Protein AF-L1JFJ1-F1 (afdb_monomer_lite)

pLDDT: mean 86.18, std 10.14, range [45.94, 97.0]

Foldseek 3Di:
DFDPDQDDDPPDPDPLSVCVRPPLLNQLLVLLCPPPDDPVLSVQLSVVCCVCPVDLVSVQPDDLVVVCVSSVVRPPSVQSVQQNNQSSVQVVPDPDRAADQDPVRDRGSDDDD

InterPro domains:
  IPR011257 DNA glycosylase [SSF48150] (13-92)
  IPR045138 Methyl-CpG binding protein MeCP2/MBD4 [PTHR15074] (6-85)

Sequence (113 aa):
SRISVVPAASGSEMLQERYCHDTWRLLVACILMSRVSSAQVKDKCINGFFDLFPTPSAFKVSDDEQVFEMIKPLGLFDSRIKGLRDVTNRFLSMSEFVIGLEKDYKPAGVGQF

Organism: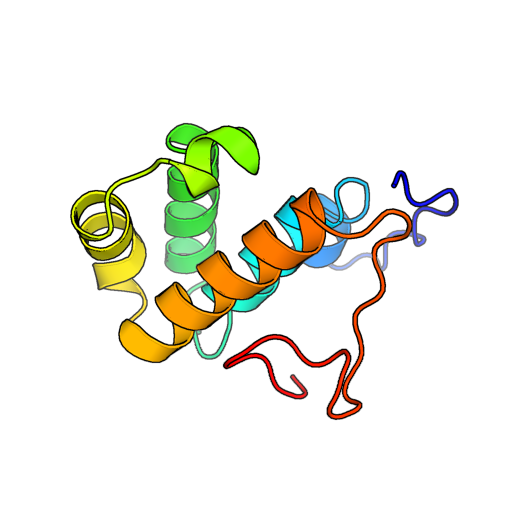 Guillardia theta (strain CCMP2712) (NCBI:txid905079)

Radius of gyration: 13.7 Å; chains: 1; bounding box: 30×28×34 Å

Secondary structure (DSSP, 8-state):
---S-PPPP-SS--HHHHHTT-HHHHHHHHHHHTT---HHHHHHHHHHHHHH-SSHHHHHTS-HHHHHHHHGGG--HHHHHHHHHHHHHHHHH-SS----SSTTTPPTT----

Structure (mmCIF, N/CA/C/O backbone):
data_AF-L1JFJ1-F1
#
_entry.id   AF-L1JFJ1-F1
#
loop_
_atom_site.group_PDB
_atom_site.id
_atom_site.type_symbol
_atom_site.label_atom_id
_atom_site.label_alt_id
_atom_site.label_comp_id
_atom_site.label_asym_id
_atom_site.label_entity_id
_atom_site.label_seq_id
_atom_site.pdbx_PDB_ins_code
_atom_site.Cartn_x
_atom_site.Cartn_y
_atom_site.Cartn_z
_atom_site.occupancy
_atom_site.B_iso_or_equiv
_atom_site.auth_seq_id
_atom_site.auth_comp_id
_atom_site.auth_asym_id
_atom_site.auth_atom_id
_atom_site.pdbx_PDB_model_num
ATOM 1 N N . SER A 1 1 ? 13.136 -10.754 -4.006 1.00 45.94 1 SER A N 1
ATOM 2 C CA . SER A 1 1 ? 14.115 -11.398 -3.111 1.00 45.94 1 SER A CA 1
ATOM 3 C C . SER A 1 1 ? 13.389 -12.140 -2.006 1.00 45.94 1 SER A C 1
ATOM 5 O O . SER A 1 1 ? 12.482 -11.566 -1.420 1.00 45.94 1 SER A O 1
ATOM 7 N N . ARG A 1 2 ? 13.692 -13.427 -1.793 1.00 46.47 2 ARG A N 1
ATOM 8 C CA . ARG A 1 2 ? 13.082 -14.254 -0.737 1.00 46.47 2 ARG A CA 1
ATOM 9 C C . ARG A 1 2 ? 13.951 -14.126 0.512 1.00 46.47 2 ARG A C 1
ATOM 11 O O . ARG A 1 2 ? 15.153 -14.347 0.412 1.00 46.47 2 ARG A O 1
ATOM 18 N N . ILE A 1 3 ? 13.375 -13.742 1.647 1.00 57.38 3 ILE A N 1
ATOM 19 C CA . ILE A 1 3 ? 14.099 -13.733 2.922 1.00 57.38 3 ILE A CA 1
ATOM 20 C C . ILE A 1 3 ? 14.407 -15.192 3.292 1.00 57.38 3 ILE A C 1
ATOM 22 O O . ILE A 1 3 ? 13.497 -16.011 3.391 1.00 57.38 3 ILE A O 1
ATOM 26 N N . SER A 1 4 ? 15.688 -15.525 3.461 1.00 55.03 4 SER A N 1
ATOM 27 C CA . SER A 1 4 ? 16.153 -16.891 3.755 1.00 55.03 4 SER A CA 1
ATOM 28 C C . SER A 1 4 ? 15.930 -17.312 5.212 1.00 55.03 4 SER A C 1
ATOM 30 O O . SER A 1 4 ? 16.056 -18.490 5.534 1.00 55.03 4 SER A O 1
ATOM 32 N N . VAL A 1 5 ? 15.618 -16.359 6.098 1.00 66.50 5 VAL A N 1
ATOM 33 C CA . VAL A 1 5 ? 15.464 -16.574 7.541 1.00 66.50 5 VAL A CA 1
ATOM 34 C C . VAL A 1 5 ? 14.123 -16.017 8.002 1.00 66.50 5 VAL A C 1
ATOM 36 O O . VAL A 1 5 ? 13.907 -14.809 8.039 1.00 66.50 5 VAL A O 1
ATOM 39 N N . VAL A 1 6 ? 13.220 -16.922 8.351 1.00 67.31 6 VAL A N 1
ATOM 40 C CA . VAL A 1 6 ? 11.927 -16.597 8.952 1.00 67.31 6 VAL A CA 1
ATOM 41 C C . VAL A 1 6 ? 12.167 -16.321 10.439 1.00 67.31 6 VAL A C 1
ATOM 43 O O . VAL A 1 6 ? 12.784 -17.163 11.096 1.00 67.31 6 VAL A O 1
ATOM 46 N N . PRO A 1 7 ? 11.730 -15.175 10.987 1.00 72.56 7 PRO A N 1
ATOM 47 C CA . PRO A 1 7 ? 11.825 -14.925 12.421 1.00 72.56 7 PRO A CA 1
ATOM 48 C C . PRO A 1 7 ? 11.050 -15.982 13.220 1.00 72.56 7 PRO A C 1
ATOM 50 O O . PRO A 1 7 ? 9.997 -16.443 12.782 1.00 72.56 7 PRO A O 1
ATOM 53 N N . ALA A 1 8 ? 11.550 -16.361 14.399 1.00 78.56 8 ALA A N 1
ATOM 54 C CA . ALA A 1 8 ? 10.785 -17.210 15.310 1.00 78.56 8 ALA A CA 1
ATOM 55 C C . ALA A 1 8 ? 9.512 -16.476 15.763 1.00 78.56 8 ALA A C 1
ATOM 57 O O . ALA A 1 8 ? 9.571 -15.281 16.055 1.00 78.56 8 ALA A O 1
ATOM 58 N N . ALA A 1 9 ? 8.384 -17.188 15.833 1.00 76.88 9 ALA A N 1
ATOM 59 C CA . ALA A 1 9 ? 7.126 -16.614 16.300 1.00 76.88 9 ALA A CA 1
ATOM 60 C C . ALA A 1 9 ? 7.285 -16.085 17.732 1.00 76.88 9 ALA A C 1
ATOM 62 O O . ALA A 1 9 ? 7.742 -16.808 18.620 1.00 76.88 9 ALA A O 1
ATOM 63 N N . SER A 1 10 ? 6.895 -14.834 17.966 1.00 77.81 10 SER A N 1
ATOM 64 C CA . SER A 1 10 ? 7.050 -14.176 19.270 1.00 77.81 10 SER A CA 1
ATOM 65 C C . SER A 1 10 ? 5.994 -14.595 20.299 1.00 77.81 10 SER A C 1
ATOM 67 O O . SER A 1 10 ? 6.027 -14.138 21.440 1.00 77.81 10 SER A O 1
ATOM 69 N N . GLY A 1 11 ? 5.023 -15.428 19.905 1.00 76.19 11 GLY A N 1
ATOM 70 C CA . GLY A 1 11 ? 3.842 -15.751 20.713 1.00 76.19 11 GLY A CA 1
ATOM 71 C C . GLY A 1 11 ? 2.781 -14.643 20.721 1.00 76.19 11 GLY A C 1
ATOM 72 O O . GLY A 1 11 ? 1.729 -14.811 21.333 1.00 76.19 11 GLY A O 1
ATOM 73 N N . SER A 1 12 ? 3.034 -13.533 20.025 1.00 68.56 12 SER A N 1
ATOM 74 C CA . SER A 1 12 ? 2.068 -12.468 19.758 1.00 68.56 12 SER A CA 1
ATOM 75 C C . SER A 1 12 ? 1.544 -12.618 18.326 1.00 68.56 12 SER A C 1
ATOM 77 O O . SER A 1 12 ? 2.327 -12.894 17.424 1.00 68.56 12 SER A O 1
ATOM 79 N N . GLU A 1 13 ? 0.248 -12.408 18.066 1.00 73.50 13 GLU A N 1
ATOM 80 C CA . GLU A 1 13 ? -0.324 -12.448 16.702 1.00 73.50 13 GLU A CA 1
ATOM 81 C C . GLU A 1 13 ? 0.045 -11.191 15.885 1.00 73.50 13 GLU A C 1
ATOM 83 O O . GLU A 1 13 ? -0.806 -10.436 15.406 1.00 73.50 13 GLU A O 1
ATOM 88 N N . MET A 1 14 ? 1.344 -10.914 15.754 1.00 80.81 14 MET A N 1
ATOM 89 C CA . MET A 1 14 ? 1.839 -9.742 15.047 1.00 80.81 14 MET A CA 1
ATOM 90 C C . MET A 1 14 ? 1.634 -9.896 13.542 1.00 80.81 14 MET A C 1
ATOM 92 O O . MET A 1 14 ? 2.067 -10.858 12.911 1.00 80.81 14 MET A O 1
ATOM 96 N N . LEU A 1 15 ? 1.044 -8.873 12.928 1.00 79.25 15 LEU A N 1
ATOM 97 C CA . LEU A 1 15 ? 0.810 -8.832 11.485 1.00 79.25 15 LEU A CA 1
ATOM 98 C C . LEU A 1 15 ? 2.104 -8.950 10.663 1.00 79.25 15 LEU A C 1
ATOM 100 O O . LEU A 1 15 ? 2.094 -9.445 9.541 1.00 79.25 15 LEU A O 1
ATOM 104 N N . GLN A 1 16 ? 3.227 -8.519 11.239 1.00 81.12 16 GLN A N 1
ATOM 105 C CA . GLN A 1 16 ? 4.544 -8.634 10.623 1.00 81.12 16 GLN A CA 1
ATOM 106 C C . GLN A 1 16 ? 4.994 -10.095 10.490 1.00 81.12 16 GLN A C 1
ATOM 108 O O . GLN A 1 16 ? 5.576 -10.460 9.472 1.00 81.12 16 GLN A O 1
ATOM 113 N N . GLU A 1 17 ? 4.667 -10.948 11.464 1.00 84.62 17 GLU A N 1
ATOM 114 C CA . GLU A 1 17 ? 4.956 -12.384 11.393 1.00 84.62 17 GLU A CA 1
ATOM 115 C C . GLU A 1 17 ? 4.124 -13.054 10.297 1.00 84.62 17 GLU A C 1
ATOM 117 O O . GLU A 1 17 ? 4.640 -13.882 9.551 1.00 84.62 17 GLU A O 1
ATOM 122 N N . ARG A 1 18 ? 2.871 -12.618 10.103 1.00 85.06 18 ARG A N 1
ATOM 123 C CA . ARG A 1 18 ? 1.989 -13.126 9.036 1.00 85.06 18 ARG A CA 1
ATOM 124 C C . ARG A 1 18 ? 2.577 -12.932 7.633 1.00 85.06 18 ARG A C 1
ATOM 126 O O . ARG A 1 18 ? 2.379 -13.779 6.766 1.00 85.06 18 ARG A O 1
ATOM 133 N N . TYR A 1 19 ? 3.287 -11.828 7.402 1.00 86.44 19 TYR A N 1
ATOM 134 C CA . TYR A 1 19 ? 3.821 -11.469 6.083 1.00 86.44 19 TYR A CA 1
ATOM 135 C C . TYR A 1 19 ? 5.344 -11.581 5.975 1.00 86.44 19 TYR A C 1
ATOM 137 O O . TYR A 1 19 ? 5.905 -11.192 4.956 1.00 86.44 19 TYR A O 1
ATOM 145 N N . CYS A 1 20 ? 6.036 -12.134 6.974 1.00 83.62 20 CYS A N 1
ATOM 146 C CA . CYS A 1 20 ? 7.504 -12.161 7.003 1.00 83.62 20 CYS A CA 1
ATOM 147 C C . CYS A 1 20 ? 8.150 -12.886 5.802 1.00 83.62 20 CYS A C 1
ATOM 149 O O . CYS A 1 20 ? 9.288 -12.592 5.441 1.00 83.62 20 CYS A O 1
ATOM 151 N N . HIS A 1 21 ? 7.416 -13.788 5.144 1.00 85.25 21 HIS A N 1
ATOM 152 C CA . HIS A 1 21 ? 7.864 -14.512 3.950 1.00 85.25 21 HIS A CA 1
ATOM 153 C C . HIS A 1 21 ? 7.759 -13.701 2.647 1.00 85.25 21 HIS A C 1
ATOM 155 O O . HIS A 1 21 ? 8.352 -14.086 1.638 1.00 85.25 21 HIS A O 1
ATOM 161 N N . ASP A 1 22 ? 7.004 -12.601 2.650 1.00 89.56 22 ASP A N 1
ATOM 162 C CA . ASP A 1 22 ? 6.785 -11.736 1.494 1.00 89.56 22 ASP A CA 1
ATOM 163 C C . ASP A 1 22 ? 7.068 -10.284 1.886 1.00 89.56 22 ASP A C 1
ATOM 165 O O . ASP A 1 22 ? 6.235 -9.578 2.455 1.00 89.56 22 ASP A O 1
ATOM 169 N N . THR A 1 23 ? 8.278 -9.831 1.561 1.00 89.19 23 THR A N 1
ATOM 170 C CA . THR A 1 23 ? 8.758 -8.497 1.926 1.00 89.19 23 THR A CA 1
ATOM 171 C C . THR A 1 23 ? 7.871 -7.381 1.373 1.00 89.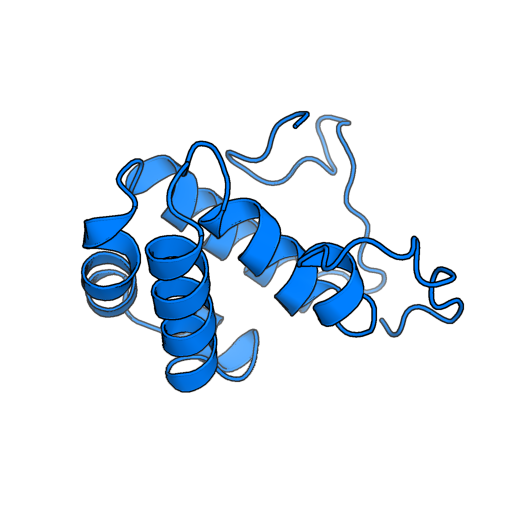19 23 THR A C 1
ATOM 173 O O . THR A 1 23 ? 7.691 -6.366 2.042 1.00 89.19 23 THR A O 1
ATOM 176 N N . TRP A 1 24 ? 7.290 -7.548 0.180 1.00 92.94 24 TRP A N 1
ATOM 177 C CA . TRP A 1 24 ? 6.407 -6.527 -0.381 1.00 92.94 24 TRP A CA 1
ATOM 178 C C . TRP A 1 24 ? 5.104 -6.449 0.416 1.00 92.94 24 TRP A C 1
ATOM 180 O O . TRP A 1 24 ? 4.725 -5.362 0.859 1.00 92.94 24 TRP A O 1
ATOM 190 N N . ARG A 1 25 ? 4.465 -7.596 0.685 1.00 93.94 25 ARG A N 1
ATOM 191 C CA . ARG A 1 25 ? 3.242 -7.645 1.504 1.00 93.94 25 ARG A CA 1
ATOM 192 C C . ARG A 1 25 ? 3.480 -7.128 2.919 1.00 93.94 25 ARG A C 1
ATOM 194 O O . ARG A 1 25 ? 2.648 -6.391 3.441 1.00 93.94 25 ARG A O 1
ATOM 201 N N . LEU A 1 26 ? 4.629 -7.445 3.515 1.00 91.94 26 LEU A N 1
ATOM 202 C CA . LEU A 1 26 ? 5.024 -6.951 4.833 1.00 91.94 26 LEU A CA 1
ATOM 203 C C . LEU A 1 26 ? 5.056 -5.419 4.878 1.00 91.94 26 LEU A C 1
ATOM 205 O O . LEU A 1 26 ? 4.459 -4.812 5.766 1.00 91.94 26 LEU A O 1
ATOM 209 N N . LEU A 1 27 ? 5.723 -4.781 3.913 1.00 92.12 27 LEU A N 1
ATOM 210 C CA . LEU A 1 27 ? 5.852 -3.323 3.882 1.00 92.12 27 LEU A CA 1
ATOM 211 C C . LEU A 1 27 ? 4.532 -2.624 3.566 1.00 92.12 27 LEU A C 1
ATOM 213 O O . LEU A 1 27 ? 4.214 -1.614 4.194 1.00 92.12 27 LEU A O 1
ATOM 217 N N . VAL A 1 28 ? 3.739 -3.181 2.649 1.00 94.12 28 VAL A N 1
ATOM 218 C CA . VAL A 1 28 ? 2.374 -2.712 2.382 1.00 94.12 28 VAL A CA 1
ATOM 219 C C . VAL A 1 28 ? 1.532 -2.764 3.659 1.00 94.12 28 VAL A C 1
ATOM 221 O O . VAL A 1 28 ? 0.901 -1.767 4.016 1.00 94.12 28 VAL A O 1
ATOM 224 N N . ALA A 1 29 ? 1.571 -3.881 4.392 1.00 92.88 29 ALA A N 1
ATOM 225 C CA . ALA A 1 29 ? 0.849 -4.029 5.651 1.00 92.88 29 ALA A CA 1
ATOM 226 C C . ALA A 1 29 ? 1.300 -2.985 6.687 1.00 92.88 29 ALA A C 1
ATOM 228 O O . ALA A 1 29 ? 0.447 -2.320 7.275 1.00 92.88 29 ALA A O 1
ATOM 229 N N . CYS A 1 30 ? 2.614 -2.766 6.845 1.00 90.94 30 CYS A N 1
ATOM 230 C CA . CYS A 1 30 ? 3.181 -1.7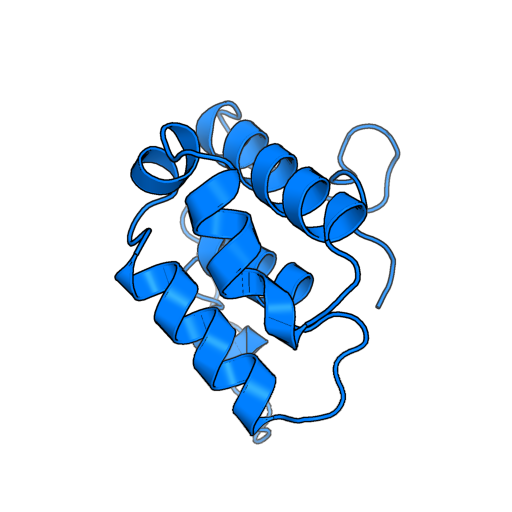27 7.714 1.00 90.94 30 CYS A CA 1
ATOM 231 C C . CYS A 1 30 ? 2.673 -0.316 7.357 1.00 90.94 30 CYS A C 1
ATOM 233 O O . CYS A 1 30 ? 2.281 0.450 8.242 1.00 90.94 30 CYS A O 1
ATOM 235 N N . ILE A 1 31 ? 2.626 0.030 6.066 1.00 92.50 31 ILE A N 1
ATOM 236 C CA . ILE A 1 31 ? 2.113 1.329 5.604 1.00 92.50 31 ILE A CA 1
ATOM 237 C C . ILE A 1 31 ? 0.627 1.483 5.946 1.00 92.50 31 ILE A C 1
ATOM 239 O O . ILE A 1 31 ? 0.226 2.522 6.481 1.00 92.50 31 ILE A O 1
ATOM 243 N N . LEU A 1 32 ? -0.191 0.462 5.675 1.00 92.25 32 LEU A N 1
ATOM 244 C CA . LEU A 1 32 ? -1.642 0.500 5.892 1.00 92.25 32 LEU A CA 1
ATOM 245 C C . LEU A 1 32 ? -2.024 0.515 7.380 1.00 92.25 32 LEU A C 1
ATOM 247 O O . LEU A 1 32 ? -3.008 1.152 7.752 1.00 92.25 32 LEU A O 1
ATOM 251 N N . MET A 1 33 ? -1.235 -0.113 8.255 1.00 88.25 33 MET A N 1
ATOM 252 C CA . MET A 1 33 ? -1.515 -0.133 9.697 1.00 88.25 33 MET A CA 1
ATOM 253 C C . MET A 1 33 ? -1.022 1.102 10.461 1.00 88.25 33 MET A C 1
ATOM 255 O O . MET A 1 33 ? -1.415 1.307 11.614 1.00 88.25 33 MET A O 1
ATOM 259 N N . SER A 1 34 ? -0.170 1.930 9.849 1.00 85.75 34 SER A N 1
ATOM 260 C CA . SER A 1 34 ? 0.409 3.098 10.517 1.00 85.75 34 SER A CA 1
ATOM 261 C C . SER A 1 34 ? -0.676 4.044 11.052 1.00 85.75 34 SER A C 1
ATOM 263 O O . SER A 1 34 ? -1.586 4.454 10.326 1.00 85.75 34 SER A O 1
ATOM 265 N N . ARG A 1 35 ? -0.586 4.376 12.349 1.00 85.94 35 ARG A N 1
ATOM 266 C CA . ARG A 1 35 ? -1.515 5.274 13.067 1.00 85.94 35 ARG A CA 1
ATOM 267 C C . ARG A 1 35 ? -2.993 4.836 13.024 1.00 85.94 35 ARG A C 1
ATOM 269 O O . ARG A 1 35 ? -3.874 5.681 13.136 1.00 85.94 35 ARG A O 1
ATOM 276 N N . VAL A 1 36 ? -3.267 3.530 12.913 1.00 87.19 36 VAL A N 1
ATOM 277 C CA . VAL A 1 36 ? -4.627 2.959 12.975 1.00 87.19 36 VAL A CA 1
ATOM 278 C C . VAL A 1 36 ? -4.790 2.077 14.218 1.00 87.19 36 VAL A C 1
ATOM 280 O O . VAL A 1 36 ? -4.104 1.063 14.383 1.00 87.19 36 VAL A O 1
ATOM 283 N N . SER A 1 37 ? -5.722 2.451 15.098 1.00 85.88 37 SER A N 1
ATOM 284 C CA . SER A 1 37 ? -5.986 1.741 16.359 1.00 85.88 37 SER A CA 1
ATOM 285 C C . SER A 1 37 ? -6.786 0.452 16.155 1.00 85.88 37 SER A C 1
ATOM 287 O O . SER A 1 37 ? -6.409 -0.592 16.683 1.00 85.88 37 SER A O 1
ATOM 289 N N . SER A 1 38 ? -7.851 0.494 15.350 1.00 91.06 38 SER A N 1
ATOM 290 C CA . SER A 1 38 ? -8.751 -0.650 15.157 1.00 91.06 38 SER A CA 1
ATOM 291 C C . SER A 1 38 ? -8.088 -1.796 14.389 1.00 91.06 38 SER A C 1
ATOM 293 O O . SER A 1 38 ? -7.737 -1.651 13.217 1.00 91.06 38 SER A O 1
ATOM 295 N N . ALA A 1 39 ? -7.947 -2.955 15.041 1.00 87.19 39 ALA A N 1
ATOM 296 C CA . ALA A 1 39 ? -7.447 -4.184 14.422 1.00 87.19 39 ALA A CA 1
ATOM 297 C C . ALA A 1 39 ? -8.332 -4.638 13.253 1.00 87.19 39 ALA A C 1
ATOM 299 O O . ALA A 1 39 ? -7.832 -4.874 12.159 1.00 87.19 39 ALA A O 1
ATOM 300 N N . GLN A 1 40 ? -9.651 -4.630 13.454 1.00 90.88 40 GLN A N 1
ATOM 301 C CA . GLN A 1 40 ? -10.621 -5.044 12.443 1.00 90.88 40 GLN A CA 1
ATOM 302 C C . GLN A 1 40 ? -10.533 -4.200 11.163 1.00 90.88 40 GLN A C 1
ATOM 304 O O . GLN A 1 40 ? -10.605 -4.736 10.059 1.00 90.88 40 GLN A O 1
ATOM 309 N N . VAL A 1 41 ? -10.370 -2.879 11.299 1.00 91.38 41 VAL A N 1
ATOM 310 C CA . VAL A 1 41 ? -10.245 -1.980 10.142 1.00 91.38 41 VAL A CA 1
ATOM 311 C C . VAL A 1 41 ? -8.935 -2.244 9.395 1.00 91.38 41 VAL A C 1
ATOM 313 O O . VAL A 1 41 ? -8.946 -2.308 8.167 1.00 91.38 41 VAL A O 1
ATOM 316 N N . LYS A 1 42 ? -7.828 -2.464 10.121 1.00 90.38 42 LYS A N 1
ATOM 317 C CA . LYS A 1 42 ? -6.533 -2.828 9.525 1.00 90.38 42 LYS A CA 1
ATOM 318 C C . LYS A 1 42 ? -6.630 -4.122 8.724 1.00 90.38 42 LYS A C 1
ATOM 320 O O . LYS A 1 42 ? -6.282 -4.116 7.548 1.00 90.38 42 LYS A O 1
ATOM 325 N N . ASP A 1 43 ? -7.137 -5.195 9.329 1.00 91.12 43 ASP A N 1
ATOM 326 C CA . ASP A 1 43 ? -7.253 -6.494 8.659 1.00 91.12 43 ASP A CA 1
ATOM 327 C C . ASP A 1 43 ? -8.153 -6.409 7.421 1.00 91.12 43 ASP A C 1
ATOM 329 O O . ASP A 1 43 ? -7.777 -6.896 6.357 1.00 91.12 43 ASP A O 1
ATOM 333 N N . LYS A 1 44 ? -9.305 -5.728 7.515 1.00 93.12 44 LYS A N 1
ATOM 334 C CA . LYS A 1 44 ? -10.220 -5.566 6.377 1.00 93.12 44 LYS A CA 1
ATOM 335 C C . LYS A 1 44 ? -9.564 -4.831 5.206 1.00 93.12 44 LYS A C 1
ATOM 337 O O . LYS A 1 44 ? -9.678 -5.287 4.072 1.00 93.12 44 LYS A O 1
ATOM 342 N N . CYS A 1 45 ? -8.888 -3.710 5.462 1.00 93.50 45 CYS A N 1
ATOM 343 C CA . CYS A 1 45 ? -8.231 -2.946 4.402 1.00 93.50 45 CYS A CA 1
ATOM 344 C C . CYS A 1 45 ? -7.022 -3.687 3.819 1.00 93.50 45 CYS A C 1
ATOM 346 O O . CYS A 1 45 ? -6.824 -3.653 2.611 1.00 93.50 45 CYS A O 1
ATOM 348 N N . ILE A 1 46 ? -6.233 -4.381 4.643 1.00 93.81 46 ILE A N 1
ATOM 349 C CA . ILE A 1 46 ? -5.056 -5.124 4.171 1.00 93.81 46 ILE A CA 1
ATOM 350 C C . ILE A 1 46 ? -5.472 -6.323 3.318 1.00 93.81 46 ILE A C 1
ATOM 352 O O . ILE A 1 46 ? -4.935 -6.503 2.228 1.00 93.81 46 ILE A O 1
ATOM 356 N N . ASN A 1 47 ? -6.457 -7.101 3.770 1.00 93.44 47 ASN A N 1
ATOM 357 C CA . ASN A 1 47 ? -6.980 -8.217 2.983 1.00 93.44 47 ASN A CA 1
ATOM 358 C C . ASN A 1 47 ? -7.603 -7.707 1.676 1.00 93.44 47 ASN A C 1
ATOM 360 O O . ASN A 1 47 ? -7.229 -8.177 0.608 1.00 93.44 47 ASN A O 1
ATOM 364 N N . GLY A 1 48 ? -8.441 -6.664 1.742 1.00 94.81 48 GLY A N 1
ATOM 365 C CA . GLY A 1 48 ? -9.035 -6.056 0.548 1.00 94.81 48 GLY A CA 1
ATOM 366 C C . GLY A 1 48 ? -8.001 -5.496 -0.436 1.00 94.81 48 GLY A C 1
ATOM 367 O O . GLY A 1 48 ? -8.183 -5.617 -1.646 1.00 94.81 48 GLY A O 1
ATOM 368 N N . PHE A 1 49 ? -6.889 -4.935 0.055 1.00 95.56 49 PHE A N 1
ATOM 369 C CA . PHE A 1 49 ? -5.778 -4.511 -0.798 1.00 95.56 49 PHE A CA 1
ATOM 370 C C . PHE A 1 49 ? -5.167 -5.696 -1.549 1.00 95.56 49 PHE A C 1
ATOM 372 O O . PHE A 1 49 ? -4.952 -5.594 -2.752 1.00 95.56 49 PHE A O 1
ATOM 379 N N . PHE A 1 50 ? -4.883 -6.813 -0.872 1.00 95.12 50 PHE A N 1
ATOM 380 C CA . PHE A 1 50 ? -4.259 -7.976 -1.515 1.00 95.12 50 PHE A CA 1
ATOM 381 C C . PHE A 1 50 ? -5.218 -8.782 -2.392 1.00 95.12 50 PHE A C 1
ATOM 383 O O . PHE A 1 50 ? -4.761 -9.400 -3.351 1.00 95.12 50 PHE A O 1
ATOM 390 N N . ASP A 1 51 ? -6.519 -8.740 -2.114 1.00 95.44 51 ASP A N 1
ATOM 391 C CA . ASP A 1 51 ? -7.538 -9.308 -2.998 1.00 95.44 51 ASP A CA 1
ATOM 392 C C . ASP A 1 51 ? -7.608 -8.526 -4.317 1.00 95.44 51 ASP A C 1
ATOM 394 O O . ASP A 1 51 ? -7.677 -9.119 -5.394 1.00 95.44 51 ASP A O 1
ATOM 398 N N . LEU A 1 52 ? -7.537 -7.191 -4.246 1.00 94.62 52 LEU A N 1
ATOM 399 C CA . LEU A 1 52 ? -7.568 -6.325 -5.426 1.00 94.62 52 LEU A CA 1
ATOM 400 C C . LEU A 1 52 ? -6.225 -6.309 -6.173 1.00 94.62 52 LEU A C 1
ATOM 402 O O . LEU A 1 52 ? -6.185 -6.277 -7.403 1.00 94.62 52 LEU A O 1
ATOM 406 N N . PHE A 1 53 ? -5.119 -6.364 -5.431 1.00 96.12 53 PHE A N 1
ATOM 407 C CA . PHE A 1 53 ? -3.757 -6.297 -5.946 1.00 96.12 53 PHE A CA 1
ATOM 408 C C . PHE A 1 53 ? -2.914 -7.459 -5.401 1.00 96.12 53 PHE A C 1
ATOM 410 O O . PHE A 1 53 ? -2.097 -7.283 -4.493 1.00 96.12 53 PHE A O 1
ATOM 417 N N . PRO A 1 54 ? -3.053 -8.668 -5.971 1.00 94.88 54 PRO A N 1
ATOM 418 C CA . PRO A 1 54 ? -2.381 -9.857 -5.447 1.00 94.88 54 PRO A CA 1
ATOM 419 C C . PRO A 1 54 ? -0.859 -9.831 -5.628 1.00 94.88 54 PRO A C 1
ATOM 421 O O . PRO A 1 54 ? -0.148 -10.569 -4.938 1.00 94.88 54 PRO A O 1
ATOM 424 N N . THR A 1 55 ? -0.360 -8.996 -6.549 1.00 95.69 55 THR A N 1
ATOM 425 C CA . THR A 1 55 ? 1.064 -8.862 -6.880 1.00 95.69 55 THR A CA 1
ATOM 426 C C . THR A 1 55 ? 1.497 -7.391 -6.954 1.00 95.69 55 THR A C 1
ATOM 428 O O . THR A 1 55 ? 0.680 -6.531 -7.301 1.00 95.69 55 THR A O 1
ATOM 431 N N . PRO A 1 56 ? 2.793 -7.089 -6.729 1.00 95.88 56 PRO A N 1
ATOM 432 C CA . PRO A 1 56 ? 3.320 -5.733 -6.878 1.00 95.88 56 PRO A CA 1
ATOM 433 C C . PRO A 1 56 ? 3.092 -5.172 -8.288 1.00 95.88 56 PRO A C 1
ATOM 435 O O . PRO A 1 56 ? 2.777 -3.996 -8.447 1.00 95.88 56 PRO A O 1
ATOM 438 N N . SER A 1 57 ? 3.206 -6.013 -9.320 1.00 95.88 57 SER A N 1
ATOM 439 C CA . SER A 1 57 ? 2.970 -5.615 -10.712 1.00 95.88 57 SER A CA 1
ATOM 440 C C . SER A 1 57 ? 1.508 -5.253 -10.977 1.00 95.88 57 SER A C 1
ATOM 442 O O . SER A 1 57 ? 1.258 -4.298 -11.705 1.00 95.88 57 SER A O 1
ATOM 444 N N . ALA A 1 58 ? 0.554 -5.968 -10.363 1.00 96.19 58 ALA A N 1
ATOM 445 C CA . ALA A 1 58 ? -0.869 -5.636 -10.451 1.00 96.19 58 ALA A CA 1
ATOM 446 C C . ALA A 1 58 ? -1.166 -4.284 -9.793 1.00 96.19 58 ALA A C 1
ATOM 448 O O . ALA A 1 58 ? -1.855 -3.455 -10.379 1.00 96.19 58 ALA A O 1
ATOM 449 N N . PHE A 1 59 ? -0.581 -4.025 -8.618 1.00 97.00 59 PHE A N 1
ATOM 450 C CA . PHE A 1 59 ? -0.696 -2.715 -7.983 1.00 97.00 59 PHE A CA 1
ATOM 451 C C . PHE A 1 59 ? -0.037 -1.614 -8.823 1.00 97.00 59 PHE A C 1
ATOM 453 O O . PHE A 1 59 ? -0.600 -0.540 -8.971 1.00 97.00 59 PHE A O 1
ATOM 460 N N . LYS A 1 60 ? 1.138 -1.852 -9.419 1.00 95.31 60 LYS A N 1
ATOM 461 C CA . LYS A 1 60 ? 1.870 -0.835 -10.197 1.00 95.31 60 LYS A CA 1
ATOM 462 C C . LYS A 1 60 ? 1.045 -0.211 -11.329 1.00 95.31 60 LYS A C 1
ATOM 464 O O . LYS A 1 60 ? 1.242 0.963 -11.621 1.00 95.31 60 LYS A O 1
ATOM 469 N N . VAL A 1 61 ? 0.158 -0.982 -11.954 1.00 94.62 61 VAL A N 1
ATOM 470 C CA . VAL A 1 61 ? -0.680 -0.529 -13.079 1.00 94.62 61 VAL A CA 1
ATOM 471 C C . VAL A 1 61 ? -2.102 -0.136 -12.663 1.00 94.62 61 VAL A C 1
ATOM 473 O O . VAL A 1 61 ? -2.921 0.156 -13.529 1.00 94.62 61 VAL A O 1
ATOM 476 N N . SER A 1 62 ? -2.414 -0.149 -11.364 1.00 93.50 62 SER A N 1
ATOM 477 C CA . SER A 1 62 ? -3.741 0.209 -10.859 1.00 93.50 62 SER A CA 1
ATOM 478 C C . SER A 1 62 ? -4.010 1.709 -10.929 1.00 93.50 62 SER A C 1
ATOM 480 O O . SER A 1 62 ? -3.082 2.515 -10.817 1.00 93.50 62 SER A O 1
ATOM 482 N N . ASP A 1 63 ? -5.286 2.083 -10.994 1.00 90.06 63 ASP A N 1
ATOM 483 C CA . ASP A 1 63 ? -5.716 3.475 -10.844 1.00 90.06 63 ASP A CA 1
ATOM 484 C C . ASP A 1 63 ? -5.632 3.922 -9.371 1.00 90.06 63 ASP A C 1
ATOM 486 O O . ASP A 1 63 ? -5.841 3.115 -8.460 1.00 90.06 63 ASP A O 1
ATOM 490 N N . ASP A 1 64 ? -5.319 5.195 -9.126 1.00 85.50 64 ASP A N 1
ATOM 491 C CA . ASP A 1 64 ? -5.306 5.787 -7.785 1.00 85.50 64 ASP A CA 1
ATOM 492 C C . ASP A 1 64 ? -6.714 5.861 -7.166 1.00 85.50 64 ASP A C 1
ATOM 494 O O . ASP A 1 64 ? -6.835 5.763 -5.945 1.00 85.50 64 ASP A O 1
ATOM 498 N N . GLU A 1 65 ? -7.782 5.952 -7.965 1.00 90.31 65 GLU A N 1
ATOM 499 C CA . GLU A 1 65 ? -9.171 5.981 -7.482 1.00 90.31 65 GLU A CA 1
ATOM 500 C C . GLU A 1 65 ? -9.554 4.677 -6.763 1.00 90.31 65 GLU A C 1
ATOM 502 O O . GLU A 1 65 ? -10.121 4.694 -5.667 1.00 90.31 65 GLU A O 1
ATOM 507 N N . GLN A 1 66 ? -9.156 3.528 -7.321 1.00 89.00 66 GLN A N 1
ATOM 508 C CA . GLN A 1 66 ? -9.385 2.218 -6.701 1.00 89.00 66 GLN A CA 1
ATOM 509 C C . GLN A 1 66 ? -8.649 2.089 -5.361 1.00 89.00 66 GLN A C 1
ATOM 511 O O . GLN A 1 66 ? -9.168 1.525 -4.395 1.00 89.00 66 GLN A O 1
ATOM 516 N N . VAL A 1 67 ? -7.429 2.626 -5.299 1.00 90.12 67 VAL A N 1
ATOM 517 C CA . VAL A 1 67 ? -6.617 2.631 -4.079 1.00 90.12 67 VAL A CA 1
ATOM 518 C C . VAL A 1 67 ? -7.249 3.544 -3.039 1.00 90.12 67 VAL A C 1
ATOM 520 O O . VAL A 1 67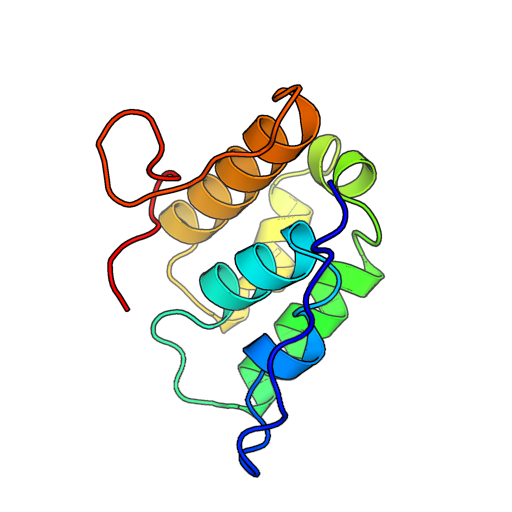 ? -7.351 3.150 -1.877 1.00 90.12 67 VAL A O 1
ATOM 523 N N . PHE A 1 68 ? -7.702 4.729 -3.456 1.00 91.88 68 PHE A N 1
ATOM 524 C CA . PHE A 1 68 ? -8.345 5.715 -2.600 1.00 91.88 68 PHE A CA 1
ATOM 525 C C . PHE A 1 68 ? -9.582 5.144 -1.906 1.00 91.88 68 PHE A C 1
ATOM 527 O O . PHE A 1 68 ? -9.663 5.202 -0.678 1.00 91.88 68 PHE A O 1
ATOM 534 N N . GLU A 1 69 ? -10.505 4.533 -2.653 1.00 91.88 69 GLU A N 1
ATOM 535 C CA . GLU A 1 69 ? -11.723 3.962 -2.066 1.00 91.88 69 GLU A CA 1
ATOM 536 C C . GLU A 1 69 ? -11.416 2.849 -1.053 1.00 91.88 69 GLU A C 1
ATOM 538 O O . GLU A 1 69 ? -12.073 2.755 -0.014 1.00 91.88 69 GLU A O 1
ATOM 543 N N . MET A 1 70 ? -10.361 2.061 -1.280 1.00 91.50 70 MET A N 1
ATOM 544 C CA . MET A 1 70 ? -9.940 1.021 -0.339 1.00 91.50 70 MET A CA 1
ATOM 545 C C . MET A 1 70 ? -9.290 1.594 0.936 1.00 91.50 70 MET A C 1
ATOM 547 O O . MET A 1 70 ? -9.593 1.117 2.035 1.00 91.50 70 MET A O 1
ATOM 551 N N . ILE A 1 71 ? -8.441 2.629 0.839 1.00 91.44 71 ILE A N 1
ATOM 552 C CA . ILE A 1 71 ? -7.800 3.241 2.022 1.00 91.44 71 ILE A CA 1
ATOM 553 C C . ILE A 1 71 ? -8.673 4.278 2.735 1.00 91.44 71 ILE A C 1
ATOM 555 O O . ILE A 1 71 ? -8.297 4.741 3.812 1.00 91.44 71 ILE A O 1
ATOM 559 N N . LYS A 1 72 ? -9.823 4.657 2.169 1.00 91.94 72 LYS A N 1
ATOM 560 C CA . LYS A 1 72 ? -10.742 5.673 2.705 1.00 91.94 72 LYS A CA 1
ATOM 561 C C . LYS A 1 72 ? -11.033 5.534 4.210 1.00 91.94 72 LYS A C 1
ATOM 563 O O . LYS A 1 72 ? -10.984 6.549 4.906 1.00 91.94 72 LYS A O 1
ATOM 568 N N . PRO A 1 73 ? -11.235 4.321 4.772 1.00 91.50 73 PRO A N 1
ATOM 569 C CA . PRO A 1 73 ? -11.452 4.145 6.211 1.00 91.50 73 PRO A CA 1
ATOM 570 C C . PRO A 1 73 ? -10.216 4.416 7.090 1.00 91.50 73 PRO A C 1
ATOM 572 O O . PRO A 1 73 ? -10.356 4.579 8.299 1.00 91.50 73 PRO A O 1
ATOM 575 N N . LEU A 1 74 ? -9.007 4.432 6.517 1.00 91.56 74 LEU A N 1
ATOM 576 C CA . LEU A 1 74 ? -7.732 4.533 7.242 1.00 91.56 74 LEU A CA 1
ATOM 577 C C . LEU A 1 74 ? -7.222 5.972 7.412 1.00 91.56 74 LEU A C 1
ATOM 579 O O . LEU A 1 74 ? -6.294 6.201 8.196 1.00 91.56 74 LEU A O 1
ATOM 583 N N . GLY A 1 75 ? -7.764 6.931 6.656 1.00 89.50 75 GLY A N 1
ATOM 584 C CA . GLY A 1 75 ? -7.241 8.300 6.589 1.00 89.50 75 GLY A CA 1
ATOM 585 C C . GLY A 1 75 ? -5.816 8.377 6.016 1.00 89.50 75 GLY A C 1
ATOM 586 O O . GLY A 1 75 ? -5.276 7.392 5.516 1.00 89.50 75 GLY A O 1
ATOM 587 N N . LEU A 1 76 ? -5.176 9.548 6.129 1.00 88.56 76 LEU A N 1
ATOM 588 C CA . LEU A 1 76 ? -3.784 9.789 5.695 1.00 88.56 76 LEU A CA 1
ATOM 589 C C . LEU A 1 76 ? -3.518 9.415 4.219 1.00 88.56 76 LEU A C 1
ATOM 591 O O . LEU A 1 76 ? -2.482 8.842 3.889 1.00 88.56 76 LEU A O 1
ATOM 595 N N . PHE A 1 77 ? -4.469 9.721 3.335 1.00 90.44 77 PHE A N 1
ATOM 596 C CA . PHE A 1 77 ? -4.500 9.210 1.961 1.00 90.44 77 PHE A CA 1
ATOM 597 C C . PHE A 1 77 ? -3.226 9.520 1.173 1.00 90.44 77 PHE A C 1
ATOM 599 O O . PHE A 1 77 ? -2.566 8.598 0.700 1.00 90.44 77 PHE A O 1
ATOM 606 N N . ASP A 1 78 ? -2.823 10.790 1.119 1.00 88.62 78 ASP A N 1
ATOM 607 C CA . ASP A 1 78 ? -1.662 11.224 0.338 1.00 88.62 78 ASP A CA 1
ATOM 608 C C . ASP A 1 78 ? -0.370 10.520 0.752 1.00 88.62 78 ASP A C 1
ATOM 610 O O . ASP A 1 78 ? 0.398 10.072 -0.099 1.00 88.62 78 ASP A O 1
ATOM 614 N N . SER A 1 79 ? -0.101 10.423 2.058 1.00 89.31 79 SER A N 1
ATOM 615 C CA . SER A 1 79 ? 1.126 9.791 2.548 1.00 89.31 79 SER A CA 1
ATOM 616 C C . SER A 1 79 ? 1.095 8.280 2.348 1.00 89.31 79 SER A C 1
ATOM 618 O O . SER A 1 79 ? 2.118 7.706 1.971 1.00 89.31 79 SER A O 1
ATOM 620 N N . ARG A 1 80 ? -0.067 7.637 2.530 1.00 91.56 80 ARG A N 1
ATOM 621 C CA . ARG A 1 80 ? -0.229 6.198 2.291 1.00 91.56 80 ARG A CA 1
ATOM 622 C C . ARG A 1 80 ? -0.070 5.850 0.818 1.00 91.56 80 ARG A C 1
ATOM 624 O O . ARG A 1 80 ? 0.709 4.956 0.510 1.00 91.56 80 ARG A O 1
ATOM 631 N N . ILE A 1 81 ? -0.746 6.559 -0.088 1.00 92.94 81 ILE A N 1
ATOM 632 C CA . ILE A 1 81 ? -0.646 6.300 -1.533 1.00 92.94 81 ILE A CA 1
ATOM 633 C C . ILE A 1 81 ? 0.799 6.499 -1.990 1.00 92.94 81 ILE A C 1
ATOM 635 O O . ILE A 1 81 ? 1.363 5.604 -2.619 1.00 92.94 81 ILE A O 1
ATOM 639 N N . LYS A 1 82 ? 1.443 7.609 -1.599 1.00 92.19 82 LYS A N 1
ATOM 640 C CA . LYS A 1 82 ? 2.857 7.860 -1.928 1.00 92.19 82 LYS A CA 1
ATOM 641 C C . LYS A 1 82 ? 3.767 6.738 -1.429 1.00 92.19 82 LYS A C 1
ATOM 643 O O . LYS A 1 82 ? 4.595 6.260 -2.199 1.00 92.19 82 LYS A O 1
ATOM 648 N N . GLY A 1 83 ? 3.588 6.283 -0.189 1.00 92.75 83 GLY A N 1
ATOM 649 C CA . GLY A 1 83 ? 4.387 5.191 0.367 1.00 92.75 83 GLY A CA 1
ATOM 650 C C . GLY A 1 83 ? 4.155 3.852 -0.324 1.00 92.75 83 GLY A C 1
ATOM 651 O O . GLY A 1 83 ? 5.119 3.165 -0.656 1.00 92.75 83 GLY A O 1
ATOM 652 N N . LEU A 1 84 ? 2.899 3.497 -0.610 1.00 95.06 84 LEU A N 1
ATOM 653 C CA . LEU A 1 84 ? 2.561 2.265 -1.327 1.00 95.06 84 LEU A CA 1
ATOM 654 C C . LEU A 1 84 ? 3.179 2.249 -2.730 1.00 95.06 84 LEU A C 1
ATOM 656 O O . LEU A 1 84 ? 3.776 1.246 -3.138 1.00 95.06 84 LEU A O 1
ATOM 660 N N . ARG A 1 85 ? 3.055 3.363 -3.465 1.00 94.69 85 ARG A N 1
ATOM 661 C CA . ARG A 1 85 ? 3.614 3.520 -4.814 1.00 94.69 85 ARG A CA 1
ATOM 662 C C . ARG A 1 85 ? 5.138 3.455 -4.790 1.00 94.69 85 ARG A C 1
ATOM 664 O O . ARG A 1 85 ? 5.714 2.710 -5.579 1.00 94.69 85 ARG A O 1
ATOM 671 N N . ASP A 1 86 ? 5.787 4.172 -3.876 1.00 93.81 86 ASP A N 1
ATOM 672 C CA . ASP A 1 86 ? 7.249 4.201 -3.782 1.00 93.81 86 ASP A CA 1
ATOM 673 C C . ASP A 1 86 ? 7.832 2.832 -3.399 1.00 93.81 86 ASP A C 1
ATOM 675 O O . ASP A 1 86 ? 8.706 2.324 -4.102 1.00 93.81 86 ASP A O 1
ATOM 679 N N . VAL A 1 87 ? 7.287 2.170 -2.368 1.00 94.12 87 VAL A N 1
ATOM 680 C CA . VAL A 1 87 ? 7.705 0.807 -1.986 1.00 94.12 87 VAL A CA 1
ATOM 681 C C . VAL A 1 87 ? 7.550 -0.160 -3.153 1.00 94.12 87 VAL A C 1
ATOM 683 O O . VAL A 1 87 ? 8.471 -0.921 -3.444 1.00 94.12 87 VAL A O 1
ATOM 686 N N . THR A 1 88 ? 6.416 -0.122 -3.852 1.00 95.38 88 THR A N 1
ATOM 687 C CA . THR A 1 88 ? 6.164 -1.034 -4.975 1.00 95.38 88 THR A CA 1
ATOM 688 C C . THR A 1 88 ? 7.105 -0.769 -6.144 1.00 95.38 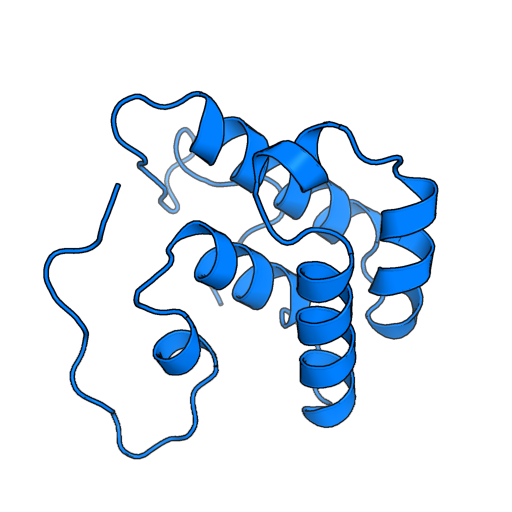88 THR A C 1
ATOM 690 O O . THR A 1 88 ? 7.645 -1.709 -6.727 1.00 95.38 88 THR A O 1
ATOM 693 N N . ASN A 1 89 ? 7.333 0.500 -6.485 1.00 94.00 89 ASN A N 1
ATOM 694 C CA . ASN A 1 89 ? 8.233 0.862 -7.572 1.00 94.00 89 ASN A CA 1
ATOM 695 C C . ASN A 1 89 ? 9.664 0.418 -7.277 1.00 94.00 89 ASN A C 1
ATOM 697 O O . ASN A 1 89 ? 10.264 -0.236 -8.127 1.00 94.00 89 ASN A O 1
ATOM 701 N N . ARG A 1 90 ? 10.163 0.685 -6.063 1.00 92.38 90 ARG A N 1
ATOM 702 C CA . ARG A 1 90 ? 11.486 0.235 -5.606 1.00 92.38 90 ARG A CA 1
ATOM 703 C C . ARG A 1 90 ? 11.596 -1.289 -5.616 1.00 92.38 90 ARG A C 1
ATOM 705 O O . ARG A 1 90 ? 12.579 -1.823 -6.121 1.00 92.38 90 ARG A O 1
ATOM 712 N N . PHE A 1 91 ? 10.570 -1.988 -5.126 1.00 92.56 91 PHE A N 1
ATOM 713 C CA . PHE A 1 91 ? 10.530 -3.453 -5.104 1.00 92.56 91 PHE A CA 1
ATOM 714 C C . PHE A 1 91 ? 10.647 -4.072 -6.501 1.00 92.56 91 PHE A C 1
ATOM 716 O O . PHE A 1 91 ? 11.277 -5.112 -6.661 1.00 92.56 91 PHE A O 1
ATOM 723 N N . LEU A 1 92 ? 10.058 -3.431 -7.513 1.00 93.00 92 LEU A N 1
ATOM 724 C CA . LEU A 1 92 ? 10.090 -3.908 -8.896 1.00 93.00 92 LEU A CA 1
ATOM 725 C C . LEU A 1 92 ? 11.315 -3.437 -9.690 1.00 93.00 92 LEU A C 1
ATOM 727 O O . LEU A 1 92 ? 11.631 -4.049 -10.707 1.00 93.00 92 LEU A O 1
ATOM 731 N N . SER A 1 93 ? 11.971 -2.346 -9.286 1.00 89.88 93 SER A N 1
ATOM 732 C CA . SER A 1 93 ? 13.102 -1.770 -10.025 1.00 89.88 93 SER A CA 1
ATOM 733 C C . SER A 1 93 ? 14.472 -2.201 -9.506 1.00 89.88 93 SER A C 1
ATOM 735 O O . SER A 1 93 ? 15.444 -2.143 -10.255 1.00 89.88 93 SER A O 1
ATOM 737 N N . MET A 1 94 ? 14.585 -2.565 -8.228 1.00 86.00 94 MET A N 1
ATOM 738 C CA . MET A 1 94 ? 15.867 -2.908 -7.613 1.00 86.00 94 MET A CA 1
ATOM 739 C C . MET A 1 94 ? 16.255 -4.363 -7.905 1.00 86.00 94 MET A C 1
ATOM 741 O O . MET A 1 94 ? 15.447 -5.274 -7.741 1.00 86.00 94 MET A O 1
ATOM 745 N N . SER A 1 95 ? 17.513 -4.585 -8.297 1.00 78.81 95 SER A N 1
ATOM 746 C CA . SER A 1 95 ? 18.087 -5.929 -8.472 1.00 78.81 95 SER A CA 1
ATOM 747 C C . SER A 1 95 ? 18.221 -6.669 -7.139 1.00 78.81 95 SER A C 1
ATOM 749 O O . SER A 1 95 ? 17.917 -7.857 -7.046 1.00 78.81 95 SER A O 1
ATOM 751 N N . GLU A 1 96 ? 18.614 -5.942 -6.095 1.00 81.69 96 GLU A N 1
ATOM 752 C CA . GLU A 1 96 ? 18.568 -6.360 -4.701 1.00 81.69 96 GLU A CA 1
ATOM 753 C C . GLU A 1 96 ? 17.735 -5.340 -3.927 1.00 81.69 96 GLU A C 1
ATOM 755 O O . GLU A 1 96 ? 18.052 -4.153 -3.890 1.00 81.69 96 GLU A O 1
ATOM 760 N N . PHE A 1 97 ? 16.615 -5.787 -3.364 1.00 80.81 97 PHE A N 1
ATOM 761 C CA . PHE A 1 97 ? 15.696 -4.890 -2.680 1.00 80.81 97 PHE A CA 1
ATOM 762 C C . PHE A 1 97 ? 16.259 -4.471 -1.317 1.00 80.81 97 PHE A C 1
ATOM 764 O O . PHE A 1 97 ? 16.259 -5.266 -0.377 1.00 80.81 97 PHE A O 1
ATOM 771 N N . VAL A 1 98 ? 16.708 -3.216 -1.227 1.00 81.69 98 VAL A N 1
ATOM 772 C CA . VAL A 1 98 ? 17.258 -2.597 -0.015 1.00 81.69 98 VAL A CA 1
ATOM 773 C C . VAL A 1 98 ? 16.383 -1.417 0.400 1.00 81.69 98 VAL A C 1
ATOM 775 O O . VAL A 1 98 ? 16.066 -0.533 -0.397 1.00 81.69 98 VAL A O 1
ATOM 778 N N . ILE A 1 99 ? 15.992 -1.411 1.671 1.00 82.25 99 ILE A N 1
ATOM 779 C CA . ILE A 1 99 ? 15.160 -0.386 2.302 1.00 82.25 99 ILE A CA 1
ATOM 780 C C . ILE A 1 99 ? 15.731 -0.124 3.695 1.00 82.25 99 ILE A C 1
ATOM 782 O O . ILE A 1 99 ? 16.113 -1.058 4.396 1.00 82.25 99 ILE A O 1
ATOM 786 N N . GLY A 1 100 ? 15.750 1.143 4.096 1.00 83.19 100 GLY A N 1
ATOM 787 C CA . GLY A 1 100 ? 16.310 1.585 5.368 1.00 83.19 100 GLY A CA 1
ATOM 788 C C . GLY A 1 100 ? 15.723 2.919 5.813 1.00 83.19 100 GLY A C 1
ATOM 789 O O . GLY A 1 100 ? 14.765 3.417 5.223 1.00 83.19 100 GLY A O 1
ATOM 790 N N . LEU A 1 101 ? 16.277 3.498 6.875 1.00 81.50 101 LEU A N 1
ATOM 791 C CA . LEU A 1 101 ? 15.888 4.834 7.349 1.00 81.50 101 LEU A CA 1
ATOM 792 C C . LEU A 1 101 ? 16.798 5.933 6.782 1.00 81.50 101 LEU A C 1
ATOM 794 O O . LEU A 1 101 ? 16.478 7.118 6.902 1.00 81.50 101 LEU A O 1
ATOM 798 N N . GLU A 1 102 ? 17.904 5.549 6.144 1.00 85.38 102 GLU A N 1
ATOM 799 C CA . GLU A 1 102 ? 18.812 6.443 5.442 1.00 85.38 102 GLU A CA 1
ATOM 800 C C . GLU A 1 102 ? 18.125 7.082 4.232 1.00 85.38 102 GLU A C 1
ATOM 802 O O . GLU A 1 102 ? 17.280 6.474 3.575 1.00 85.38 102 GLU A O 1
ATOM 807 N N . LYS A 1 103 ? 18.516 8.318 3.907 1.00 78.75 103 LYS A N 1
ATOM 808 C CA . LYS A 1 103 ? 17.852 9.163 2.902 1.00 78.75 103 LYS A CA 1
ATOM 809 C C . LYS A 1 103 ? 17.607 8.459 1.558 1.00 78.75 103 LYS A C 1
ATOM 811 O O . LYS A 1 103 ? 16.538 8.637 0.982 1.00 78.75 103 LYS A O 1
ATOM 816 N N . ASP A 1 104 ? 18.559 7.656 1.090 1.00 81.88 104 ASP A N 1
ATOM 817 C CA . ASP A 1 104 ? 18.487 7.007 -0.225 1.00 81.88 104 ASP A CA 1
ATOM 818 C C . ASP A 1 104 ? 17.621 5.733 -0.220 1.00 81.88 104 ASP A C 1
ATOM 820 O O . ASP A 1 104 ? 17.015 5.371 -1.234 1.00 81.88 104 ASP A O 1
ATOM 824 N N . TYR A 1 105 ? 17.480 5.091 0.942 1.00 82.69 105 TYR A N 1
ATOM 825 C CA . TYR A 1 105 ? 16.769 3.819 1.114 1.00 82.69 105 TYR A CA 1
ATOM 826 C C . TYR A 1 105 ? 15.415 3.966 1.809 1.00 82.69 105 TYR A C 1
ATOM 828 O O . TYR A 1 105 ? 14.658 2.997 1.881 1.00 82.69 105 TYR A O 1
ATOM 836 N N . LYS A 1 106 ? 15.093 5.169 2.290 1.00 84.06 106 LYS A N 1
ATOM 837 C CA . LYS A 1 106 ? 13.847 5.475 2.985 1.00 84.06 106 LYS A CA 1
ATOM 838 C C . LYS A 1 106 ? 12.680 5.604 2.011 1.00 84.06 106 LYS A C 1
ATOM 840 O O . LYS A 1 106 ? 12.684 6.529 1.192 1.00 84.06 106 LYS A O 1
ATOM 845 N N . PRO A 1 107 ? 11.650 4.745 2.120 1.00 81.75 107 PRO A N 1
ATOM 846 C CA . PRO A 1 107 ? 10.465 4.903 1.302 1.00 81.75 107 PRO A CA 1
ATOM 847 C C . PRO A 1 107 ? 9.687 6.169 1.675 1.00 81.75 107 PRO A C 1
ATOM 849 O O . PRO A 1 107 ? 9.606 6.557 2.847 1.00 81.75 107 PRO A O 1
ATOM 852 N N . ALA A 1 108 ? 9.085 6.817 0.682 1.00 81.12 108 ALA A N 1
ATOM 853 C CA . ALA A 1 108 ? 8.313 8.038 0.876 1.00 81.12 108 ALA A CA 1
ATOM 854 C C . ALA A 1 108 ? 7.181 7.831 1.900 1.00 81.12 108 ALA A C 1
ATOM 856 O O . ALA A 1 108 ? 6.423 6.872 1.826 1.00 81.12 108 ALA A O 1
ATOM 857 N N . GLY A 1 109 ? 7.050 8.734 2.876 1.00 71.69 109 GLY A N 1
ATOM 858 C CA . GLY A 1 109 ? 5.985 8.654 3.886 1.00 71.69 109 GLY A CA 1
ATOM 859 C C . GLY A 1 109 ? 6.132 7.523 4.916 1.00 71.69 109 GLY A C 1
ATOM 860 O O . GLY A 1 109 ? 5.293 7.426 5.810 1.00 71.69 109 GLY A O 1
ATOM 861 N N . VAL A 1 110 ? 7.193 6.710 4.844 1.00 74.00 110 VAL A N 1
ATOM 862 C CA . VAL A 1 110 ? 7.509 5.663 5.828 1.00 74.00 110 VAL A CA 1
ATOM 863 C C . VAL A 1 110 ? 8.520 6.210 6.835 1.00 74.00 110 VAL A C 1
ATOM 865 O O . VAL A 1 110 ? 9.569 6.731 6.458 1.00 74.00 110 VAL A O 1
ATOM 868 N N . GLY A 1 111 ? 8.189 6.149 8.125 1.00 71.19 111 GLY A N 1
ATOM 869 C CA . GLY A 1 111 ? 9.022 6.638 9.228 1.00 71.19 111 GLY A CA 1
ATOM 870 C C . GLY A 1 111 ? 9.410 5.530 10.203 1.00 71.19 111 GLY A C 1
ATOM 871 O O . GLY A 1 111 ? 9.094 4.366 9.983 1.00 71.19 111 GLY A O 1
ATOM 872 N N . GLN A 1 112 ? 10.088 5.905 11.288 1.00 69.69 112 GLN A N 1
ATOM 873 C CA . GLN A 1 112 ? 10.274 5.011 12.430 1.00 69.69 112 GLN A CA 1
ATOM 874 C C . GLN A 1 112 ? 8.912 4.799 13.114 1.00 69.69 112 GLN A C 1
ATOM 876 O O . GLN A 1 112 ? 8.182 5.774 13.320 1.00 69.69 112 GLN A O 1
ATOM 881 N N . PHE A 1 113 ? 8.570 3.543 13.407 1.00 61.94 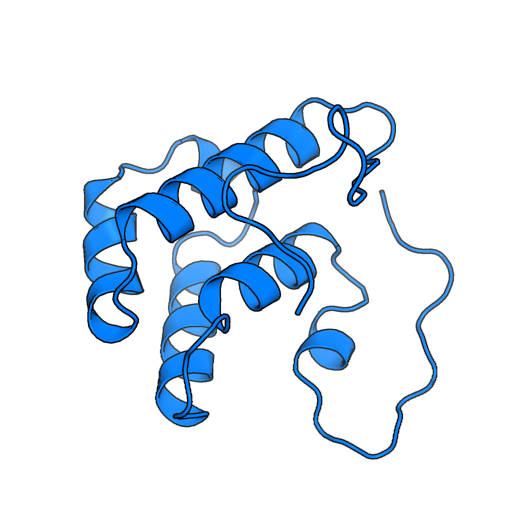113 PHE A N 1
ATOM 882 C CA . PHE A 1 113 ? 7.323 3.141 14.066 1.00 61.94 113 PHE A CA 1
ATOM 883 C C . PHE A 1 113 ? 7.596 2.617 15.470 1.00 61.94 113 PHE A C 1
ATOM 885 O O . PHE A 1 113 ? 8.662 1.984 15.649 1.00 61.94 113 PHE A O 1
#